Protein AF-A0A0D0C1C8-F1 (afdb_monomer_lite)

pLDDT: mean 79.22, std 16.0, range [40.06, 95.44]

Radius of gyration: 26.66 Å; chains: 1; bounding box: 51×33×72 Å

Organism: NCBI:txid930991

Foldseek 3Di:
DDDDDPDDDDDDDDPDPFDWDAAPQDRDTDGPVCNVVVNVVSVVVSVVVVVVVVVVVVVVVVVVVVVVVVVVVVVVVVVVPD

Sequence (82 aa):
MAPGKHTYKKSSASSSQTSLTPCQYCTQTFSTRGIKSHEASCKNKWEKKKQSREFAEIAANVMKAQRKAHKDKQCLCNDKIQ

Secondary structure (DSSP, 8-state):
-PPP---------------EEE-SSSS-EEEHHHHHHHHHHHHHHHHHHHHHHHHHHHHHHHHHHHHHHHHHHHHHHHGGG-

Structure (mmCIF, N/CA/C/O backbone):
data_AF-A0A0D0C1C8-F1
#
_entry.id   AF-A0A0D0C1C8-F1
#
loop_
_atom_site.group_PDB
_atom_site.id
_atom_site.type_symbol
_atom_site.label_atom_id
_atom_site.label_alt_id
_atom_site.label_comp_id
_atom_site.label_asym_id
_atom_site.label_entity_id
_atom_site.label_seq_id
_atom_site.pdbx_PDB_ins_code
_atom_site.Cartn_x
_atom_site.Cartn_y
_atom_site.Cartn_z
_atom_site.occupancy
_atom_site.B_iso_or_equiv
_atom_site.auth_seq_id
_atom_site.auth_comp_id
_atom_site.auth_asym_id
_atom_site.auth_atom_id
_atom_site.pdbx_PDB_model_num
ATOM 1 N N . MET A 1 1 ? 23.961 13.492 28.343 1.00 40.06 1 MET A N 1
ATOM 2 C CA . MET A 1 1 ? 22.532 13.639 27.975 1.00 40.06 1 MET A CA 1
ATOM 3 C C . MET A 1 1 ? 21.816 12.341 28.330 1.00 40.06 1 MET A C 1
ATOM 5 O O . MET A 1 1 ? 22.232 11.299 27.845 1.00 40.06 1 MET A O 1
ATOM 9 N N . ALA A 1 2 ? 20.824 12.371 29.223 1.00 53.25 2 ALA A N 1
ATOM 10 C CA . ALA A 1 2 ? 20.091 11.177 29.661 1.00 53.25 2 ALA A CA 1
ATOM 11 C C . ALA A 1 2 ? 18.790 11.008 28.848 1.00 53.25 2 ALA A C 1
ATOM 13 O O . ALA A 1 2 ? 18.076 11.998 28.680 1.00 53.25 2 ALA A O 1
ATOM 14 N N . PRO A 1 3 ? 18.436 9.804 28.359 1.00 70.44 3 PRO A N 1
ATOM 15 C CA . PRO A 1 3 ? 17.155 9.595 27.692 1.00 70.44 3 PRO A CA 1
ATOM 16 C C . PRO A 1 3 ? 16.015 9.504 28.720 1.00 70.44 3 PRO A C 1
ATOM 18 O O . PRO A 1 3 ? 15.984 8.614 29.579 1.00 70.44 3 PRO A O 1
ATOM 21 N N . GLY A 1 4 ? 15.084 10.458 28.626 1.00 57.62 4 GLY A N 1
ATOM 22 C CA . GLY A 1 4 ? 13.877 10.553 29.443 1.00 57.62 4 GLY A CA 1
ATOM 23 C C . GLY A 1 4 ? 12.960 9.340 29.271 1.00 57.62 4 GLY A C 1
ATOM 24 O O . GLY A 1 4 ? 12.727 8.856 28.165 1.00 57.62 4 GLY A O 1
ATOM 25 N N . LYS A 1 5 ? 12.447 8.835 30.394 1.00 59.09 5 LYS A N 1
ATOM 26 C CA . LYS A 1 5 ? 11.565 7.668 30.462 1.00 59.09 5 LYS A CA 1
ATOM 27 C C . LYS A 1 5 ? 10.156 8.094 30.029 1.00 59.09 5 LYS A C 1
ATOM 29 O O . LYS A 1 5 ? 9.414 8.674 30.817 1.00 59.09 5 LYS A O 1
ATOM 34 N N . HIS A 1 6 ? 9.776 7.833 28.781 1.00 62.16 6 HIS A N 1
ATOM 35 C CA . HIS A 1 6 ? 8.384 7.986 28.360 1.00 62.16 6 HIS A CA 1
ATOM 36 C C . HIS A 1 6 ? 7.545 6.873 29.007 1.00 62.16 6 HIS A C 1
ATOM 38 O O . HIS A 1 6 ? 7.529 5.736 28.539 1.00 62.16 6 HIS A O 1
ATOM 44 N N . THR A 1 7 ? 6.873 7.188 30.116 1.00 68.62 7 THR A N 1
ATOM 45 C CA . THR A 1 7 ? 5.871 6.308 30.727 1.00 68.62 7 THR A CA 1
ATOM 46 C C . THR A 1 7 ? 4.523 6.584 30.064 1.00 68.62 7 THR A C 1
ATOM 48 O O . THR A 1 7 ? 3.841 7.558 30.375 1.00 68.62 7 THR A O 1
ATOM 51 N N . TYR A 1 8 ? 4.133 5.748 29.101 1.00 63.97 8 TYR A N 1
ATOM 52 C CA . TYR A 1 8 ? 2.807 5.862 28.501 1.00 63.97 8 TYR A CA 1
ATOM 53 C C . TYR A 1 8 ? 1.769 5.309 29.493 1.00 63.97 8 TYR A C 1
ATOM 55 O O . TYR A 1 8 ? 1.746 4.121 29.813 1.00 63.97 8 TYR A O 1
ATOM 63 N N . LYS A 1 9 ? 0.907 6.178 30.030 1.00 56.81 9 LYS A N 1
ATOM 64 C CA . LYS A 1 9 ? -0.246 5.753 30.834 1.00 56.81 9 LYS A CA 1
ATOM 65 C C . LYS A 1 9 ? -1.331 5.237 29.892 1.00 56.81 9 LYS A C 1
ATOM 67 O O . LYS A 1 9 ? -1.924 5.996 29.125 1.00 56.81 9 LYS A O 1
ATOM 72 N N . LYS A 1 10 ? -1.576 3.928 29.943 1.00 51.66 10 LYS A N 1
ATOM 73 C CA . LYS A 1 10 ? -2.642 3.250 29.202 1.00 51.66 10 LYS A CA 1
ATOM 74 C C . LYS A 1 10 ? -3.997 3.726 29.730 1.00 51.66 10 LYS A C 1
ATOM 76 O O . LYS A 1 10 ? -4.390 3.379 30.836 1.00 51.66 10 LYS A O 1
ATOM 81 N N . SER A 1 11 ? -4.686 4.553 28.948 1.00 53.69 11 SER A N 1
ATOM 82 C CA . SER A 1 11 ? -6.049 4.978 29.261 1.00 53.69 11 SER A CA 1
ATOM 83 C C . SER A 1 11 ? -7.012 3.857 28.876 1.00 53.69 11 SER A C 1
ATOM 85 O O . SER A 1 11 ? -7.183 3.552 27.696 1.00 53.69 11 SER A O 1
ATOM 87 N N . SER A 1 12 ? -7.601 3.221 29.884 1.00 58.28 12 SER A N 1
ATOM 88 C CA . SER A 1 12 ? -8.707 2.274 29.750 1.00 58.28 12 SER A CA 1
ATOM 89 C C . SER A 1 12 ? -9.940 3.028 29.247 1.00 58.28 12 SER A C 1
ATOM 91 O O . SER A 1 12 ? -10.589 3.737 30.011 1.00 58.28 12 SER A O 1
ATOM 93 N N . ALA A 1 13 ? -10.240 2.937 27.952 1.00 56.88 13 ALA A N 1
ATOM 94 C CA . ALA A 1 13 ? -11.438 3.544 27.389 1.00 56.88 13 ALA A CA 1
ATOM 95 C C . ALA A 1 13 ? -12.612 2.566 27.514 1.00 56.88 13 ALA A C 1
ATOM 97 O O . ALA A 1 13 ? -12.634 1.516 26.876 1.00 56.88 13 ALA A O 1
ATOM 98 N N . SER A 1 14 ? -13.544 2.956 28.383 1.00 50.66 14 SER A N 1
ATOM 99 C CA . SER A 1 14 ? -14.906 2.450 28.539 1.00 50.66 14 SER A CA 1
ATOM 100 C C . SER A 1 14 ? -15.546 2.047 27.206 1.00 50.66 14 SER A C 1
ATOM 102 O O . SER A 1 14 ? -15.451 2.780 26.219 1.00 50.66 14 SER A O 1
ATOM 104 N N . SER A 1 15 ? -16.212 0.892 27.202 1.00 55.09 15 SER A N 1
ATOM 105 C CA . SER A 1 15 ? -16.991 0.328 26.097 1.00 55.09 15 SER A CA 1
ATOM 106 C C . SER A 1 15 ? -18.213 1.196 25.765 1.00 55.09 15 SER A C 1
ATOM 108 O O . SER A 1 15 ? -19.354 0.806 25.992 1.00 55.09 15 SER A O 1
ATOM 110 N N . SER A 1 16 ? -17.999 2.396 25.231 1.00 55.78 16 SER A N 1
ATOM 111 C CA . SER A 1 16 ? -19.051 3.158 24.565 1.00 55.78 16 SER A CA 1
ATOM 112 C C . SER A 1 16 ? -19.307 2.510 23.208 1.00 55.78 16 SER A C 1
ATOM 114 O O . SER A 1 16 ? -18.369 2.312 22.437 1.00 55.78 16 SER A O 1
ATOM 116 N N . GLN A 1 17 ? -20.564 2.169 22.921 1.00 62.88 17 GLN A N 1
ATOM 117 C CA . GLN A 1 17 ? -21.033 1.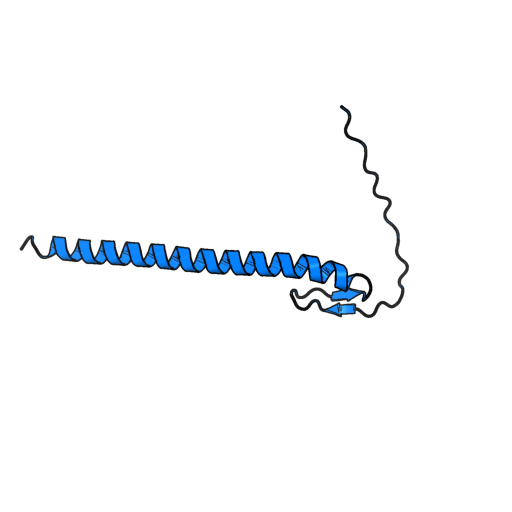726 21.607 1.00 62.88 17 GLN A CA 1
ATOM 118 C C . GLN A 1 17 ? -20.533 2.706 20.536 1.00 62.88 17 GLN A C 1
ATOM 120 O O . GLN A 1 17 ? -21.083 3.790 20.359 1.00 62.88 17 GLN A O 1
ATOM 125 N N . THR A 1 18 ? -19.435 2.367 19.863 1.00 63.88 18 THR A N 1
ATOM 126 C CA . THR A 1 18 ? -18.893 3.184 18.780 1.00 63.88 18 THR A CA 1
ATOM 127 C C . THR A 1 18 ? -19.301 2.534 17.479 1.00 63.88 18 THR A C 1
ATOM 129 O O . THR A 1 18 ? -18.932 1.394 17.214 1.00 63.88 18 THR A O 1
ATOM 132 N N . SER A 1 19 ? -20.072 3.250 16.664 1.00 77.50 19 SER A N 1
ATOM 133 C CA . SER A 1 19 ? -20.304 2.847 15.282 1.00 77.50 19 SER A CA 1
ATOM 134 C C . SER A 1 19 ? -18.945 2.720 14.598 1.00 77.50 19 SER A C 1
ATOM 136 O O . SER A 1 19 ? -18.190 3.697 14.502 1.00 77.50 19 SER A O 1
ATOM 138 N N . LEU A 1 20 ? -18.609 1.490 14.217 1.00 87.38 20 LEU A N 1
ATOM 139 C CA . LEU A 1 20 ? -17.366 1.156 13.544 1.00 87.38 20 LEU A CA 1
ATOM 140 C C . LEU A 1 20 ? -17.574 1.334 12.042 1.00 87.38 20 LEU A C 1
ATOM 142 O O . LEU A 1 20 ? -18.428 0.682 11.445 1.00 87.38 20 LEU A O 1
ATOM 146 N N . THR A 1 21 ? -16.790 2.214 11.434 1.00 88.88 21 THR A N 1
ATOM 147 C CA . THR A 1 21 ? -16.803 2.467 9.991 1.00 88.88 21 THR A CA 1
ATOM 148 C C . THR A 1 21 ? -15.564 1.821 9.362 1.00 88.88 21 THR A C 1
ATOM 150 O O . THR A 1 21 ? -14.467 1.951 9.921 1.00 88.88 21 THR A O 1
ATOM 153 N N . PRO A 1 22 ? -15.696 1.114 8.225 1.00 92.19 22 PRO A N 1
ATOM 154 C CA . PRO A 1 22 ? -14.546 0.597 7.489 1.00 92.19 22 PRO A CA 1
ATOM 155 C C . PRO A 1 22 ? -13.730 1.732 6.857 1.00 92.19 22 PRO A C 1
ATOM 157 O O . PRO A 1 22 ? -14.271 2.750 6.434 1.00 92.19 22 PRO A O 1
ATOM 160 N N . CYS A 1 23 ? -12.413 1.554 6.778 1.00 93.38 23 CYS A N 1
ATOM 161 C CA . CYS A 1 23 ? -11.537 2.447 6.024 1.00 93.38 23 CYS A CA 1
ATOM 162 C C . CYS A 1 23 ? -11.649 2.180 4.512 1.00 93.38 23 CYS A C 1
ATOM 164 O O . CYS A 1 23 ? -11.702 1.037 4.075 1.00 93.38 23 CYS A O 1
ATOM 166 N N . GLN A 1 24 ? -11.611 3.231 3.691 1.00 91.56 24 GLN A N 1
ATOM 167 C CA . GLN A 1 24 ? -11.695 3.096 2.228 1.00 91.56 24 GLN A CA 1
ATOM 168 C C . GLN A 1 24 ? -10.377 2.640 1.575 1.00 91.56 24 GLN A C 1
ATOM 170 O O . GLN A 1 24 ? -10.373 2.169 0.442 1.00 91.56 24 GLN A O 1
ATOM 175 N N . TYR A 1 25 ? -9.248 2.780 2.278 1.00 92.12 25 TYR A N 1
ATOM 176 C CA . TYR A 1 25 ? -7.908 2.449 1.770 1.00 92.12 25 TYR A CA 1
ATOM 177 C C . TYR A 1 25 ? -7.357 1.136 2.346 1.00 92.12 25 TYR A C 1
ATOM 179 O O . TYR A 1 25 ? -6.335 0.628 1.879 1.00 92.12 25 TYR A O 1
ATOM 187 N N . CYS A 1 26 ? -7.995 0.593 3.389 1.00 91.31 26 CYS A N 1
ATOM 188 C CA . CYS A 1 26 ? -7.610 -0.670 4.012 1.00 91.31 26 CYS A CA 1
ATOM 189 C C . CYS A 1 26 ? -8.812 -1.371 4.649 1.00 91.31 26 CYS A C 1
ATOM 191 O O . CYS A 1 26 ? -9.817 -0.751 4.952 1.00 91.31 26 CYS A O 1
ATOM 193 N N . THR A 1 27 ? -8.690 -2.659 4.941 1.00 87.19 27 THR A N 1
ATOM 194 C CA . THR A 1 27 ? -9.795 -3.498 5.432 1.00 87.19 27 THR A CA 1
ATOM 195 C C . THR A 1 27 ? -10.056 -3.385 6.942 1.00 87.19 27 THR A C 1
ATOM 197 O O . THR A 1 27 ? -10.624 -4.292 7.542 1.00 87.19 27 THR A O 1
ATOM 200 N N . GLN A 1 28 ? -9.600 -2.312 7.595 1.00 88.88 28 GLN A N 1
ATOM 201 C CA . GLN A 1 28 ? -9.720 -2.134 9.046 1.00 88.88 28 GLN A CA 1
ATOM 202 C C . GLN A 1 28 ? -10.912 -1.236 9.398 1.00 88.88 28 GLN A C 1
ATOM 204 O O . GLN A 1 28 ? -11.159 -0.228 8.735 1.00 88.88 28 GLN A O 1
ATOM 209 N N . THR A 1 29 ? -11.636 -1.595 10.458 1.00 90.81 29 THR A N 1
ATOM 210 C CA . THR A 1 29 ? -12.787 -0.847 10.979 1.00 90.81 29 THR A CA 1
ATOM 211 C C . THR A 1 29 ? -12.392 -0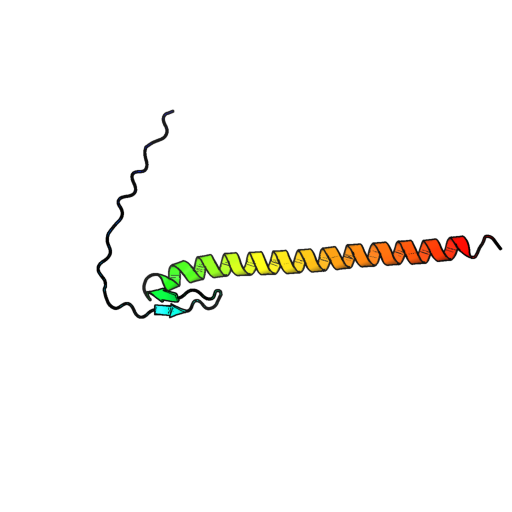.014 12.191 1.00 90.81 29 THR A C 1
ATOM 213 O O . THR A 1 29 ? -11.763 -0.530 13.115 1.00 90.81 29 THR A O 1
ATOM 216 N N . PHE A 1 30 ? -12.794 1.256 12.220 1.00 90.06 30 PHE A N 1
ATOM 217 C CA . PHE A 1 30 ? -12.469 2.182 13.306 1.00 90.06 30 PHE A CA 1
ATOM 218 C C . PHE A 1 30 ? -13.717 2.885 13.815 1.00 90.06 30 PHE A C 1
ATOM 220 O O . PHE A 1 30 ? -14.655 3.133 13.063 1.00 90.06 30 PHE A O 1
ATOM 227 N N . SER A 1 31 ? -13.703 3.280 15.085 1.00 89.50 31 SER A N 1
ATOM 228 C CA . SER A 1 31 ? -14.722 4.174 15.630 1.00 89.50 31 SER A CA 1
ATOM 229 C C . SER A 1 31 ? -14.748 5.492 14.847 1.00 89.50 31 SER A C 1
ATOM 231 O O . SER A 1 31 ? -13.697 6.025 14.476 1.00 89.50 31 SER A O 1
ATOM 233 N N . THR A 1 32 ? -15.933 6.076 14.681 1.00 84.56 32 THR A N 1
ATOM 234 C CA . THR A 1 32 ? -16.169 7.371 14.006 1.00 84.56 32 THR A CA 1
ATOM 235 C C . THR A 1 32 ? -15.240 8.509 14.443 1.00 84.56 32 THR A C 1
ATOM 237 O O . THR A 1 32 ? -14.911 9.387 13.648 1.00 84.56 32 THR A O 1
ATOM 240 N N . ARG A 1 33 ? -14.768 8.501 15.693 1.00 85.88 33 ARG A N 1
ATOM 241 C CA . ARG A 1 33 ? -13.833 9.511 16.217 1.00 85.88 33 ARG A CA 1
ATOM 242 C C . ARG A 1 33 ? -12.379 9.297 15.768 1.00 85.88 33 ARG A C 1
ATOM 244 O O . ARG A 1 33 ? -11.638 10.266 15.643 1.00 85.88 33 ARG A O 1
ATOM 251 N N . GLY A 1 34 ? -11.974 8.050 15.517 1.00 88.81 34 GLY A N 1
ATOM 252 C CA . GLY A 1 34 ? -10.610 7.680 15.115 1.00 88.81 34 GLY A CA 1
ATOM 253 C C . GLY A 1 34 ? -10.417 7.517 13.604 1.00 88.81 34 GLY A C 1
ATOM 254 O O . GLY A 1 34 ? -9.294 7.667 13.120 1.00 88.81 34 GLY A O 1
ATOM 255 N N . ILE A 1 35 ? -11.496 7.260 12.852 1.00 92.00 35 ILE A N 1
ATOM 256 C CA . ILE A 1 35 ? -11.423 6.957 11.414 1.00 92.00 35 ILE A CA 1
ATOM 257 C C . ILE A 1 35 ? -10.804 8.099 10.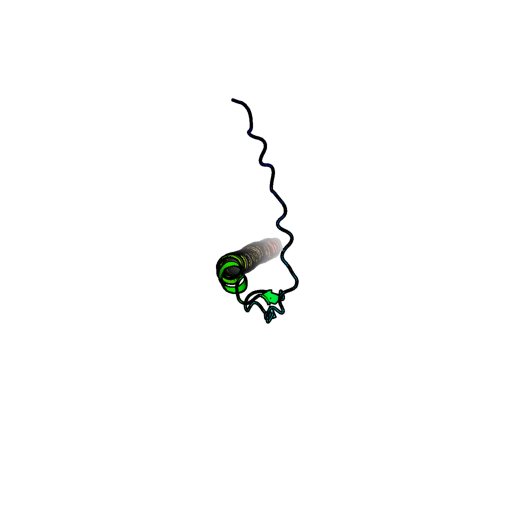598 1.00 92.00 35 ILE A C 1
ATOM 259 O O . ILE A 1 35 ? -9.924 7.840 9.789 1.00 92.00 35 ILE A O 1
ATOM 263 N N . LYS A 1 36 ? -11.142 9.365 10.882 1.00 90.25 36 LYS A N 1
ATOM 264 C CA . LYS A 1 36 ? -10.604 10.525 10.143 1.00 90.25 36 LYS A CA 1
ATOM 265 C C . LYS A 1 36 ? -9.077 10.627 10.233 1.00 90.25 36 LYS A C 1
ATOM 267 O O . LYS A 1 36 ? -8.403 10.897 9.243 1.00 90.25 36 LYS A O 1
ATOM 272 N N . SER A 1 37 ? -8.526 10.395 11.427 1.00 91.25 37 SER A N 1
ATOM 273 C CA . SER A 1 37 ? -7.074 10.411 11.651 1.00 91.25 37 SER A CA 1
ATOM 274 C C . SER A 1 37 ? -6.396 9.212 10.983 1.00 91.25 37 SER A C 1
ATOM 276 O O . SER A 1 37 ? -5.349 9.354 10.340 1.00 91.25 37 SER A O 1
ATOM 278 N N . HIS A 1 38 ? -7.030 8.040 11.081 1.00 93.88 38 HIS A N 1
ATOM 279 C CA . HIS A 1 38 ? -6.570 6.844 10.396 1.00 93.88 38 HIS A CA 1
ATOM 280 C C . HIS A 1 38 ? -6.556 7.033 8.872 1.00 93.88 38 HIS A C 1
ATOM 282 O O . HIS A 1 38 ? -5.524 6.781 8.260 1.00 93.88 38 HIS A O 1
ATOM 288 N N . GLU A 1 39 ? -7.646 7.498 8.256 1.00 93.31 39 GLU A N 1
ATOM 289 C CA . GLU A 1 39 ? -7.778 7.666 6.804 1.00 93.31 39 GLU A CA 1
ATOM 290 C C . GLU A 1 39 ? -6.704 8.581 6.222 1.00 93.31 39 GLU A C 1
ATOM 292 O O . GLU A 1 39 ? -6.096 8.224 5.216 1.00 93.31 39 GLU A O 1
ATOM 297 N N . ALA A 1 40 ? -6.397 9.707 6.872 1.00 92.56 40 ALA A N 1
ATOM 298 C CA . ALA A 1 40 ? -5.339 10.610 6.414 1.00 92.56 40 ALA A CA 1
ATOM 299 C C . ALA A 1 40 ? -3.971 9.904 6.349 1.00 92.56 40 ALA A C 1
ATOM 301 O O . ALA A 1 40 ? -3.254 9.973 5.347 1.00 92.56 40 ALA A O 1
ATOM 302 N N . SER A 1 41 ? -3.632 9.159 7.403 1.00 93.19 41 SER A N 1
ATOM 303 C CA . SER A 1 41 ? -2.375 8.405 7.473 1.00 93.19 41 SER A CA 1
ATOM 304 C C . SER A 1 41 ? -2.372 7.193 6.534 1.00 93.19 41 SER A C 1
ATOM 306 O O . SER A 1 41 ? -1.350 6.861 5.926 1.00 93.19 41 SER A O 1
ATOM 308 N N . CYS A 1 42 ? -3.514 6.520 6.417 1.00 95.25 42 CYS A N 1
ATOM 309 C CA . CYS A 1 42 ? -3.694 5.312 5.626 1.00 95.25 42 CYS A CA 1
ATOM 310 C C . CYS A 1 42 ? -3.647 5.619 4.128 1.00 95.25 42 CYS A C 1
ATOM 312 O O . CYS A 1 42 ? -2.925 4.939 3.403 1.00 95.25 42 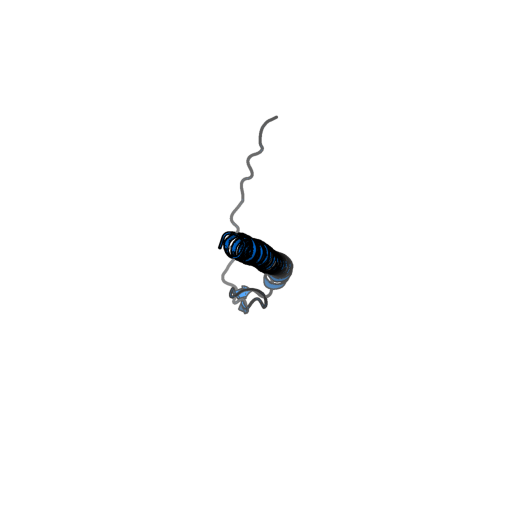CYS A O 1
ATOM 314 N N . LYS A 1 43 ? -4.296 6.703 3.687 1.00 94.38 43 LYS A N 1
ATOM 315 C CA . LYS A 1 43 ? -4.233 7.205 2.311 1.00 94.38 43 LYS A CA 1
ATOM 316 C C . LYS A 1 43 ? -2.790 7.429 1.868 1.00 94.38 43 LYS A C 1
ATOM 318 O O . LYS A 1 43 ? -2.366 6.877 0.861 1.00 94.38 43 LYS A O 1
ATOM 323 N N . ASN A 1 44 ? -2.000 8.161 2.657 1.00 93.69 44 ASN A N 1
ATOM 324 C CA . ASN A 1 44 ? -0.592 8.416 2.336 1.00 93.69 44 ASN A CA 1
ATOM 325 C C . ASN A 1 44 ? 0.226 7.117 2.217 1.00 93.69 44 ASN A C 1
ATOM 327 O O . ASN A 1 44 ? 1.052 6.963 1.320 1.00 93.69 44 ASN A O 1
ATOM 331 N N . LYS A 1 45 ? -0.009 6.150 3.112 1.00 93.81 45 LYS A N 1
ATOM 332 C CA . LYS A 1 45 ? 0.636 4.831 3.038 1.00 93.81 45 LYS A CA 1
ATOM 333 C C . LYS A 1 45 ? 0.211 4.044 1.797 1.00 93.81 45 LYS A C 1
ATOM 335 O O . LYS A 1 45 ? 1.053 3.380 1.196 1.00 93.81 45 LYS A O 1
ATOM 340 N N . TRP A 1 46 ? -1.071 4.081 1.450 1.00 94.81 46 TRP A N 1
ATOM 341 C CA . TRP A 1 46 ? -1.620 3.388 0.289 1.00 94.81 46 TRP A CA 1
ATOM 342 C C . TRP A 1 46 ? -1.030 3.938 -1.013 1.00 94.81 46 TRP A C 1
ATOM 344 O O . TRP A 1 46 ? -0.510 3.160 -1.812 1.00 94.81 46 TRP A O 1
ATOM 354 N N . GLU A 1 47 ? -0.971 5.263 -1.156 1.00 93.62 47 GLU A N 1
ATOM 355 C CA . GLU A 1 47 ? -0.371 5.923 -2.321 1.00 93.62 47 GLU A CA 1
ATOM 356 C C . GLU A 1 47 ? 1.110 5.567 -2.480 1.00 93.62 47 GLU A C 1
ATOM 358 O O . GLU A 1 47 ? 1.545 5.179 -3.562 1.00 93.62 47 GLU A O 1
ATOM 363 N N . LYS A 1 48 ? 1.883 5.579 -1.387 1.00 93.50 48 LYS A N 1
ATOM 364 C CA . LYS A 1 48 ? 3.294 5.159 -1.417 1.00 93.50 48 LYS A CA 1
ATOM 365 C C . LYS A 1 48 ? 3.466 3.703 -1.852 1.00 93.50 48 LYS A C 1
ATOM 367 O O . LYS A 1 48 ? 4.378 3.394 -2.615 1.00 93.50 48 LYS A O 1
ATOM 372 N N . LYS A 1 49 ? 2.597 2.797 -1.389 1.00 92.31 49 LYS A N 1
ATOM 373 C CA . LYS A 1 49 ? 2.611 1.388 -1.823 1.00 92.31 49 LYS A CA 1
ATOM 374 C C . LYS A 1 49 ? 2.277 1.257 -3.307 1.00 92.31 49 LYS A C 1
ATOM 376 O O . LYS A 1 49 ? 2.928 0.477 -3.999 1.00 92.31 49 LYS A O 1
ATOM 381 N N . LYS A 1 50 ? 1.296 2.024 -3.792 1.00 92.44 50 LYS A N 1
ATOM 382 C CA . LYS A 1 50 ? 0.914 2.057 -5.207 1.00 92.44 50 LYS A CA 1
ATOM 383 C C . LYS A 1 50 ? 2.076 2.545 -6.075 1.00 92.44 50 LYS A C 1
ATOM 385 O O . LYS A 1 50 ? 2.468 1.832 -6.992 1.00 92.44 50 LYS A O 1
ATOM 390 N N . GLN A 1 51 ? 2.683 3.677 -5.717 1.00 92.31 51 GLN A N 1
ATOM 391 C CA . GLN A 1 51 ? 3.855 4.228 -6.405 1.00 92.31 51 GLN A CA 1
ATOM 392 C C . GLN A 1 51 ? 5.038 3.256 -6.398 1.00 92.31 51 GLN A C 1
ATOM 394 O O . GLN A 1 51 ? 5.685 3.058 -7.420 1.00 92.31 51 GLN A O 1
ATOM 399 N N . SER A 1 52 ? 5.303 2.598 -5.266 1.00 93.44 52 SER A N 1
ATOM 400 C CA . SER A 1 52 ? 6.371 1.599 -5.175 1.00 93.44 52 SER A CA 1
ATOM 401 C C . SER A 1 52 ? 6.123 0.400 -6.094 1.00 93.44 52 SER A C 1
ATOM 403 O O . SER A 1 52 ? 7.057 -0.055 -6.754 1.00 93.44 52 SER A O 1
ATOM 405 N N . ARG A 1 53 ? 4.880 -0.095 -6.171 1.00 93.44 53 ARG A N 1
ATOM 406 C CA . ARG A 1 53 ? 4.508 -1.198 -7.069 1.00 93.44 53 ARG A CA 1
ATOM 407 C C . ARG A 1 53 ? 4.633 -0.793 -8.536 1.00 93.44 53 ARG A C 1
ATOM 409 O O . ARG A 1 53 ? 5.187 -1.556 -9.317 1.00 93.44 53 ARG A O 1
ATOM 416 N N . GLU A 1 54 ? 4.144 0.392 -8.889 1.00 94.56 54 GLU A N 1
ATOM 417 C CA . GLU A 1 54 ? 4.215 0.930 -10.251 1.00 94.56 54 GLU A CA 1
ATOM 418 C C . GLU A 1 54 ? 5.669 1.112 -10.699 1.00 94.56 54 GLU A C 1
ATOM 420 O O . GLU A 1 54 ? 6.065 0.614 -11.750 1.00 94.56 54 GLU A O 1
ATOM 425 N N . PHE A 1 55 ? 6.503 1.720 -9.852 1.00 92.38 55 PHE A N 1
ATOM 426 C CA . PHE A 1 55 ? 7.929 1.867 -10.123 1.00 92.38 55 PHE A CA 1
ATOM 427 C C . PHE A 1 55 ? 8.624 0.511 -10.308 1.00 92.38 55 PHE A C 1
ATOM 429 O O . PHE A 1 55 ? 9.393 0.336 -11.252 1.00 92.38 55 PHE A O 1
ATOM 436 N N . ALA A 1 56 ? 8.338 -0.465 -9.440 1.00 94.94 56 ALA A N 1
ATOM 437 C CA . ALA A 1 56 ? 8.901 -1.808 -9.557 1.00 94.94 56 ALA A CA 1
ATOM 438 C C . ALA A 1 56 ? 8.481 -2.499 -10.866 1.00 94.94 56 ALA A C 1
ATOM 440 O O . ALA A 1 56 ? 9.300 -3.162 -11.505 1.00 94.94 56 ALA A O 1
ATOM 441 N N . GLU A 1 57 ? 7.229 -2.323 -11.290 1.00 95.19 57 GLU A N 1
ATOM 442 C CA . GLU A 1 57 ? 6.721 -2.872 -12.548 1.00 95.19 57 GLU A CA 1
ATOM 443 C C . GLU A 1 57 ? 7.409 -2.234 -13.762 1.00 95.19 57 GLU A C 1
ATOM 445 O O . GLU A 1 57 ? 7.906 -2.948 -14.639 1.00 95.19 57 GLU A O 1
ATOM 450 N N . ILE A 1 58 ? 7.519 -0.902 -13.782 1.00 95.44 58 ILE A N 1
ATOM 451 C CA . ILE A 1 58 ? 8.233 -0.166 -14.832 1.00 95.44 58 ILE A CA 1
ATOM 452 C C . ILE A 1 58 ? 9.697 -0.620 -14.890 1.00 95.44 58 ILE A C 1
ATOM 454 O O . ILE A 1 58 ? 10.188 -0.971 -15.965 1.00 95.44 58 ILE A O 1
ATOM 458 N N . ALA A 1 59 ? 10.382 -0.698 -13.747 1.00 95.19 59 ALA A N 1
ATOM 459 C CA . ALA A 1 59 ? 11.766 -1.160 -13.676 1.00 95.19 59 ALA A CA 1
ATOM 460 C C . ALA A 1 59 ? 11.924 -2.594 -14.214 1.00 95.19 59 ALA A C 1
ATOM 462 O O . ALA A 1 59 ? 12.823 -2.860 -15.016 1.00 95.19 59 ALA A O 1
ATOM 463 N N . ALA A 1 60 ? 11.021 -3.512 -13.851 1.00 95.12 60 ALA A N 1
ATOM 464 C CA . ALA A 1 60 ? 11.029 -4.881 -14.363 1.00 95.12 60 ALA A CA 1
ATOM 465 C C . ALA A 1 60 ? 10.825 -4.930 -15.886 1.00 95.12 60 ALA A C 1
ATOM 467 O O . ALA A 1 60 ? 11.458 -5.735 -16.576 1.00 95.12 60 ALA A O 1
ATOM 468 N N . ASN A 1 61 ? 9.961 -4.069 -16.427 1.00 95.00 61 ASN A N 1
ATOM 469 C CA . ASN A 1 61 ? 9.729 -3.964 -17.866 1.00 95.00 61 ASN A CA 1
ATOM 470 C C . ASN A 1 61 ? 10.963 -3.437 -18.605 1.00 95.00 61 ASN A C 1
ATOM 472 O O . ASN A 1 61 ? 11.357 -4.028 -19.612 1.00 95.00 61 ASN A O 1
ATOM 476 N N . VAL A 1 62 ? 11.635 -2.418 -18.063 1.00 94.25 62 VAL A N 1
ATOM 477 C CA . VAL A 1 62 ? 12.905 -1.912 -18.607 1.00 94.25 62 VAL A CA 1
ATOM 478 C C . VAL A 1 62 ? 13.973 -3.008 -18.602 1.00 94.25 62 VAL A C 1
ATOM 480 O O . VAL A 1 62 ? 14.586 -3.269 -19.636 1.00 94.25 62 VAL A O 1
ATOM 483 N N . MET A 1 63 ? 14.156 -3.723 -17.486 1.00 89.44 63 MET A N 1
ATOM 484 C CA . MET A 1 63 ? 15.130 -4.822 -17.406 1.00 89.44 63 MET A CA 1
ATOM 485 C C . MET A 1 63 ? 14.836 -5.939 -18.420 1.00 89.44 63 MET A C 1
ATOM 487 O O . MET A 1 63 ? 15.757 -6.469 -19.047 1.00 89.44 63 MET A O 1
ATOM 491 N N . LYS A 1 64 ? 13.557 -6.281 -18.627 1.00 91.31 64 LYS A N 1
ATOM 492 C CA . LYS A 1 64 ? 13.134 -7.255 -19.647 1.00 91.31 64 LYS A CA 1
ATOM 493 C C . LYS A 1 64 ? 13.431 -6.767 -21.069 1.00 91.31 64 LYS A C 1
ATOM 495 O O . LYS A 1 64 ? 13.953 -7.543 -21.871 1.00 91.31 64 LYS A O 1
ATOM 500 N N . ALA A 1 65 ? 13.151 -5.500 -21.377 1.00 89.50 65 ALA A N 1
ATOM 501 C CA . ALA A 1 65 ? 13.426 -4.914 -22.690 1.00 89.50 65 ALA A CA 1
ATOM 502 C C . ALA A 1 65 ? 14.928 -4.919 -23.015 1.00 89.50 65 ALA A C 1
ATOM 504 O O . ALA A 1 65 ? 15.321 -5.334 -24.106 1.00 89.50 65 ALA A O 1
ATOM 505 N N . GLN A 1 66 ? 15.769 -4.563 -22.040 1.00 85.81 66 GLN A N 1
ATOM 506 C CA . GLN A 1 66 ? 17.226 -4.591 -22.195 1.00 85.81 66 GLN A CA 1
ATOM 507 C C . GLN A 1 66 ? 17.744 -6.007 -22.486 1.00 85.81 66 GLN A C 1
ATOM 509 O O . GLN A 1 66 ? 18.548 -6.203 -23.398 1.00 85.81 66 GLN A O 1
ATOM 514 N N . ARG A 1 67 ? 17.233 -7.028 -21.780 1.00 82.44 67 ARG A N 1
ATOM 515 C CA . ARG A 1 67 ? 17.586 -8.432 -22.064 1.00 82.44 67 ARG A CA 1
ATOM 516 C C . ARG A 1 67 ? 17.139 -8.876 -23.455 1.00 82.44 67 ARG A C 1
ATOM 518 O O . ARG A 1 67 ? 17.889 -9.584 -24.120 1.00 82.44 67 ARG A O 1
ATOM 525 N N . LYS A 1 68 ? 15.951 -8.462 -23.913 1.00 80.00 68 LYS A N 1
ATOM 526 C CA . LYS A 1 68 ? 15.481 -8.752 -25.279 1.00 80.00 68 LYS A CA 1
ATOM 527 C C . LYS A 1 68 ? 16.407 -8.129 -26.324 1.00 80.00 68 LYS A C 1
ATOM 529 O O . LYS A 1 68 ? 16.780 -8.821 -27.262 1.00 80.00 68 LYS A O 1
ATOM 534 N N . ALA A 1 69 ? 16.817 -6.875 -26.131 1.00 75.38 69 ALA A N 1
ATOM 535 C CA . ALA A 1 69 ? 17.756 -6.199 -27.024 1.00 75.38 69 ALA A CA 1
ATOM 536 C C . ALA A 1 69 ? 19.133 -6.886 -27.053 1.00 75.38 69 ALA A C 1
ATOM 538 O O . ALA A 1 69 ? 19.736 -7.019 -28.114 1.00 75.38 69 ALA A O 1
ATOM 539 N N . HIS A 1 70 ? 19.617 -7.368 -25.905 1.00 75.69 70 HIS A N 1
ATOM 540 C CA . HIS A 1 70 ? 20.862 -8.135 -25.846 1.00 75.69 70 HIS A CA 1
ATOM 541 C C . HIS A 1 70 ? 20.736 -9.502 -26.537 1.00 75.69 70 HIS A C 1
ATOM 543 O O . HIS A 1 70 ? 21.634 -9.904 -27.270 1.00 75.69 70 HIS A O 1
ATOM 549 N N . LYS A 1 71 ? 19.614 -10.208 -26.341 1.00 74.06 71 LYS A N 1
ATOM 550 C CA . LYS A 1 71 ? 19.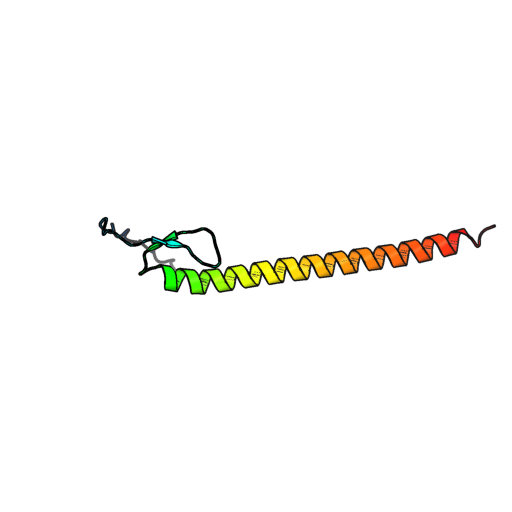359 -11.516 -26.964 1.00 74.06 71 LYS A CA 1
ATOM 551 C C . LYS A 1 71 ? 19.247 -11.418 -28.489 1.00 74.06 71 LYS A C 1
ATOM 553 O O . LYS A 1 71 ? 19.815 -12.246 -29.186 1.00 74.06 71 LYS A O 1
ATOM 558 N N . ASP A 1 72 ? 18.564 -10.393 -28.990 1.00 71.62 72 ASP A N 1
ATOM 559 C CA . ASP A 1 72 ? 18.428 -10.108 -30.424 1.00 71.62 72 ASP A CA 1
ATOM 560 C C . ASP A 1 72 ? 19.792 -9.839 -31.087 1.00 71.62 72 ASP A C 1
ATOM 562 O O . ASP A 1 72 ? 20.147 -10.474 -32.079 1.00 71.62 72 ASP A O 1
ATOM 566 N N . LYS A 1 73 ? 20.631 -9.011 -30.449 1.00 68.44 73 LYS A N 1
ATOM 567 C CA . LYS A 1 73 ? 22.011 -8.769 -30.901 1.00 68.44 73 LYS A CA 1
ATOM 568 C C . LYS A 1 73 ? 22.897 -10.018 -30.842 1.00 68.44 73 LYS A C 1
ATOM 570 O O . LYS A 1 73 ? 23.736 -10.199 -31.718 1.00 68.44 73 LYS A O 1
ATOM 575 N N . GLN A 1 74 ? 22.717 -10.877 -29.836 1.00 61.12 74 GLN A N 1
ATOM 576 C CA . GLN A 1 74 ? 23.486 -12.118 -29.684 1.00 61.12 74 GLN A CA 1
ATOM 577 C C . GLN A 1 74 ? 23.107 -13.187 -30.723 1.00 61.12 74 GLN A C 1
ATOM 579 O O . GLN A 1 74 ? 23.960 -13.964 -31.144 1.00 61.12 74 GLN A O 1
ATOM 584 N N . CYS A 1 75 ? 21.853 -13.227 -31.176 1.00 59.44 75 CYS A N 1
ATOM 585 C CA . CYS A 1 75 ? 21.470 -14.081 -32.300 1.00 59.44 75 CYS A CA 1
ATOM 586 C C . CYS A 1 75 ? 22.062 -13.564 -33.623 1.00 59.44 75 CYS A C 1
ATOM 588 O O . CYS A 1 75 ? 22.567 -14.366 -34.404 1.00 59.44 75 CYS A O 1
ATOM 590 N N . LEU A 1 76 ? 22.104 -12.240 -33.834 1.00 59.94 76 LEU A N 1
ATOM 591 C CA . LEU A 1 76 ? 22.690 -11.638 -35.042 1.00 59.94 76 LEU A CA 1
ATOM 592 C C . LEU A 1 76 ? 24.198 -11.905 -35.206 1.00 59.94 76 LEU A C 1
ATOM 594 O O . LEU A 1 76 ? 24.684 -11.963 -36.333 1.00 59.94 76 LEU A O 1
ATOM 598 N N . CYS A 1 77 ? 24.954 -12.052 -34.111 1.00 57.22 77 CYS A N 1
ATOM 599 C CA . CYS A 1 77 ? 26.388 -12.346 -34.201 1.00 57.22 77 CYS A CA 1
ATOM 600 C C . CYS A 1 77 ? 26.706 -13.832 -34.425 1.00 57.22 77 CYS A C 1
ATOM 602 O O . CYS A 1 77 ? 27.821 -14.136 -34.836 1.00 57.22 77 CYS A O 1
ATOM 604 N N . ASN A 1 78 ? 25.760 -14.744 -34.181 1.00 59.84 78 ASN A N 1
ATOM 605 C CA . ASN A 1 78 ? 25.979 -16.181 -34.381 1.00 59.84 78 ASN A CA 1
ATOM 606 C C . ASN A 1 78 ? 25.710 -16.617 -35.837 1.00 59.84 78 ASN A C 1
ATOM 608 O O . ASN A 1 78 ? 26.316 -17.565 -36.316 1.00 59.84 78 ASN A O 1
ATOM 612 N N . ASP A 1 79 ? 24.866 -15.877 -36.562 1.00 58.41 79 ASP A N 1
ATOM 613 C CA . ASP A 1 79 ? 24.515 -16.141 -37.969 1.00 58.41 79 ASP A CA 1
ATOM 614 C C . ASP A 1 79 ? 25.632 -15.746 -38.961 1.00 58.41 79 ASP A C 1
ATOM 616 O O . ASP A 1 79 ? 25.683 -16.217 -40.089 1.00 58.41 79 ASP A O 1
ATOM 620 N N . LYS A 1 80 ? 26.580 -14.897 -38.537 1.00 56.66 80 LYS A N 1
ATOM 621 C CA . LYS A 1 80 ? 27.682 -14.384 -39.376 1.00 56.66 80 LYS A CA 1
ATOM 622 C C . LYS A 1 80 ? 28.966 -15.229 -39.348 1.00 56.66 80 LYS A C 1
ATOM 624 O O . LYS A 1 80 ? 29.987 -14.773 -39.858 1.00 56.66 80 LYS A O 1
ATOM 629 N N . ILE A 1 81 ? 28.931 -16.409 -38.717 1.00 60.38 81 ILE A N 1
ATOM 630 C CA . ILE A 1 81 ? 30.064 -17.353 -38.588 1.00 60.38 81 ILE A CA 1
ATOM 631 C C . ILE A 1 81 ? 29.816 -18.649 -39.406 1.00 60.38 81 ILE A C 1
ATOM 633 O O . ILE A 1 81 ? 30.469 -19.663 -39.180 1.00 60.38 81 ILE A O 1
ATOM 637 N N . GLN A 1 82 ?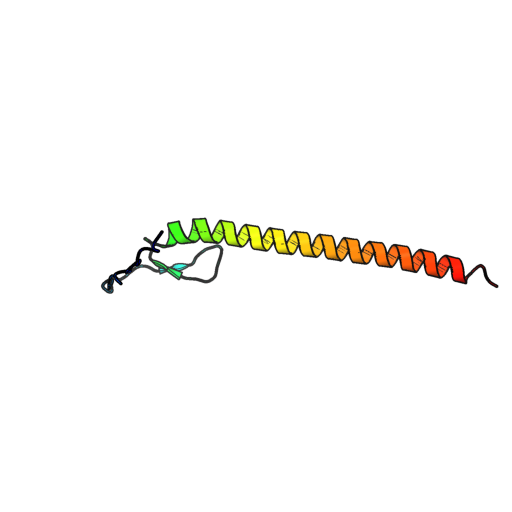 28.896 -18.639 -40.379 1.00 57.38 82 GLN A N 1
ATOM 638 C CA . GLN A 1 82 ? 28.747 -19.718 -41.370 1.00 57.38 82 GLN A CA 1
ATOM 639 C C . GLN A 1 82 ? 29.115 -19.260 -42.778 1.00 57.38 82 GLN A C 1
ATOM 641 O O . GLN A 1 82 ? 28.807 -18.097 -43.121 1.00 57.38 82 GLN A O 1
#